Protein AF-A0AAD1DWQ3-F1 (afdb_monomer)

pLDDT: mean 76.55, std 22.82, range [31.48, 97.94]

Solvent-accessible surface area (backbone atoms only — not comparable to full-atom values): 10866 Å² total; per-residue (Å²): 135,91,81,90,83,83,90,80,84,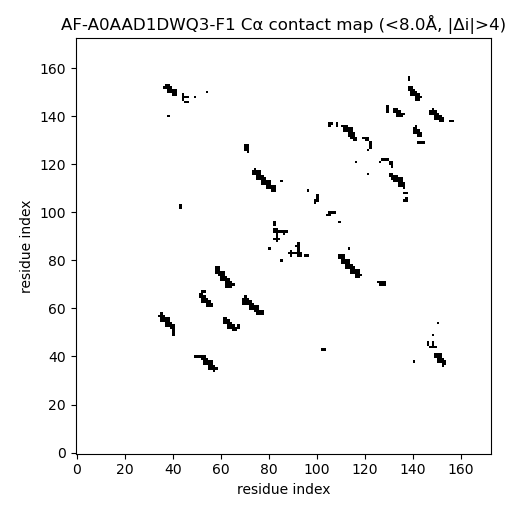84,78,84,76,84,78,79,80,86,77,91,79,91,79,81,79,84,81,71,83,80,74,84,56,80,72,40,48,58,30,35,52,38,90,70,44,90,66,69,94,54,59,59,34,37,40,34,39,41,87,48,37,38,40,33,24,49,78,84,40,82,60,42,69,49,51,34,45,71,42,85,44,34,40,32,64,75,60,73,29,60,67,56,14,50,56,50,51,53,49,43,30,72,64,68,65,46,70,100,68,59,67,31,39,34,40,30,37,69,84,46,82,50,56,86,79,67,29,86,66,79,57,65,53,30,35,35,46,83,59,32,40,36,33,76,72,100,50,71,44,43,25,30,40,92,67,74,63,73,86,78,78,74,76,86,76,73,84,79,82,79,84,76,133

Mean predicted aligned error: 13.86 Å

Foldseek 3Di:
DDDDDDDDDPDPPPDDDDDDDDDDDDPPPPDDQPQWFKWAFDPLDPDCPCNQWIWTDHQFKIFIDRVNHTQDIATKHKDKDFLCVLVVHPVRSVVVVVVCCVRPVFDPDRIKIWIAGPVADCVVVRRPDPRGAWIDGQQWIWDDDVHITTIGGPPRPPPPPDDPDDDDPDDDD

Organism: Chryseobacterium indologenes (NCBI:txid253)

Secondary structure (DSSP, 8-state):
------------------------------SSSTTPEEEEE-TT-S--TTTTEEEEE-SSEEEEEETTEEEEEEEEEEEEEEHHHHTTSHHHHHHHHHHHHHHH---S--EEEEEEETTS--GGGT--S-TTSEEEETTEEEEESSSEEEEE-SS---S--------------

Sequence (173 aa):
MHRAILYILAFIVLGCKQKDTLTGVKKERNGEDSHYVIWKFAPNNLHTDYKDFSLYISEDSIKILNSGKLVCSGEIVKEKNTFANYFKSSKTGSEKKELLKKDFGIKDTDDLLVVMNADGDISKKGCQFPFNDMFIVDGYLFFYKNGYHAFMTDNKIENNFTPKNTALHQESN

Structure (mmCIF, N/CA/C/O backbone):
data_AF-A0AAD1DWQ3-F1
#
_entry.id   AF-A0AAD1DWQ3-F1
#
loop_
_atom_site.group_PDB
_atom_site.id
_atom_site.type_symbol
_atom_site.label_atom_id
_atom_site.label_alt_id
_atom_site.label_comp_id
_atom_site.label_asym_id
_atom_site.label_entity_id
_atom_site.label_seq_id
_atom_site.pdbx_PDB_ins_code
_atom_site.Cartn_x
_atom_site.Cartn_y
_atom_site.Cartn_z
_atom_site.occupancy
_atom_site.B_iso_or_equiv
_atom_site.auth_seq_id
_atom_site.auth_comp_id
_atom_site.auth_asym_id
_atom_site.auth_atom_id
_atom_site.pdbx_PDB_model_num
ATOM 1 N N . MET A 1 1 ? 42.167 31.255 -67.721 1.00 38.38 1 MET A N 1
ATOM 2 C CA . MET A 1 1 ? 42.074 30.001 -68.499 1.00 38.38 1 MET A CA 1
ATOM 3 C C . MET A 1 1 ? 41.870 28.853 -67.528 1.00 38.38 1 MET A C 1
ATOM 5 O O . MET A 1 1 ? 42.623 28.740 -66.572 1.00 38.38 1 MET A O 1
ATOM 9 N N . HIS A 1 2 ? 40.791 28.096 -67.720 1.00 39.22 2 HIS A N 1
ATOM 10 C CA . HIS A 1 2 ? 40.414 26.925 -66.930 1.00 39.22 2 HIS A CA 1
ATOM 11 C C . HIS A 1 2 ? 41.528 25.877 -66.833 1.00 39.22 2 HIS A C 1
ATOM 13 O O . HIS A 1 2 ? 42.154 25.573 -67.846 1.00 39.22 2 HIS A O 1
ATOM 19 N N . ARG A 1 3 ? 41.641 25.231 -65.664 1.00 43.25 3 ARG A N 1
ATOM 20 C CA . ARG A 1 3 ? 41.460 23.774 -65.529 1.00 43.25 3 ARG A CA 1
ATOM 21 C C . ARG A 1 3 ? 41.414 23.356 -64.056 1.00 43.25 3 ARG A C 1
ATOM 23 O O . ARG A 1 3 ? 42.365 23.541 -63.310 1.00 43.25 3 ARG A O 1
ATOM 30 N N . ALA A 1 4 ? 40.264 22.811 -63.678 1.00 46.22 4 ALA A N 1
ATOM 31 C CA . ALA A 1 4 ? 40.020 22.077 -62.449 1.00 46.22 4 ALA A CA 1
ATOM 32 C C . ALA A 1 4 ? 40.598 20.657 -62.558 1.00 46.22 4 ALA A C 1
ATOM 34 O O . ALA A 1 4 ? 40.402 20.031 -63.597 1.00 46.22 4 ALA A O 1
ATOM 35 N N . ILE A 1 5 ? 41.244 20.152 -61.499 1.00 56.00 5 ILE A N 1
ATOM 36 C CA . ILE A 1 5 ? 41.511 18.722 -61.225 1.00 56.00 5 ILE A CA 1
ATOM 37 C C . ILE A 1 5 ? 41.554 18.598 -59.686 1.00 56.00 5 ILE A C 1
ATOM 39 O O . ILE A 1 5 ? 42.447 19.150 -59.058 1.00 56.00 5 ILE A O 1
ATOM 43 N N . LEU A 1 6 ? 40.439 18.250 -59.039 1.00 39.56 6 LEU A N 1
ATOM 44 C CA . LEU A 1 6 ? 39.972 16.909 -58.642 1.00 39.56 6 LEU A CA 1
ATOM 45 C C . LEU A 1 6 ? 40.445 16.518 -57.223 1.00 39.56 6 LEU A C 1
ATOM 47 O O . LEU A 1 6 ? 41.612 16.232 -56.982 1.00 39.56 6 LEU A O 1
ATOM 51 N N . TYR A 1 7 ? 39.482 16.519 -56.299 1.00 47.69 7 TYR A N 1
ATOM 52 C CA . TYR A 1 7 ? 39.567 16.048 -54.916 1.00 47.69 7 TYR A CA 1
ATOM 53 C C . TYR A 1 7 ? 39.707 14.524 -54.848 1.00 47.69 7 TYR A C 1
ATOM 55 O O . TYR A 1 7 ? 38.927 13.836 -55.501 1.00 47.69 7 TYR A O 1
ATOM 63 N N . ILE A 1 8 ? 40.559 14.006 -53.954 1.00 50.81 8 ILE A N 1
ATOM 64 C CA . ILE A 1 8 ? 40.318 12.714 -53.287 1.00 50.81 8 ILE A CA 1
ATOM 65 C C . ILE A 1 8 ? 40.671 12.847 -51.798 1.00 50.81 8 ILE A C 1
ATOM 67 O O . ILE A 1 8 ? 41.834 12.886 -51.406 1.00 50.81 8 ILE A O 1
ATOM 71 N N . LEU A 1 9 ? 39.622 12.924 -50.978 1.00 49.09 9 LEU A N 1
ATOM 72 C CA . LEU A 1 9 ? 39.640 12.694 -49.535 1.00 49.09 9 LEU A CA 1
ATOM 73 C C . LEU A 1 9 ? 39.814 11.191 -49.289 1.00 49.09 9 LEU A C 1
ATOM 75 O O . LEU A 1 9 ? 38.920 10.409 -49.610 1.00 49.09 9 LEU A O 1
ATOM 79 N N . ALA A 1 10 ? 40.933 10.780 -48.700 1.00 48.94 10 ALA A N 1
ATOM 80 C CA . ALA A 1 10 ? 41.084 9.424 -48.183 1.00 48.94 10 ALA A CA 1
ATOM 81 C C . ALA A 1 10 ? 40.506 9.359 -46.759 1.00 48.94 10 ALA A C 1
ATOM 83 O O . ALA A 1 10 ? 41.204 9.583 -45.773 1.00 48.94 10 ALA A O 1
ATOM 84 N N . PHE A 1 11 ? 39.207 9.067 -46.657 1.00 51.84 11 PHE A N 1
ATOM 85 C CA . PHE A 1 11 ? 38.600 8.583 -45.419 1.00 51.84 11 PHE A CA 1
ATOM 86 C C . PHE A 1 11 ? 39.041 7.133 -45.201 1.00 51.84 11 PHE A C 1
ATOM 88 O O . PHE A 1 11 ? 38.585 6.226 -45.897 1.00 51.84 11 PHE A O 1
ATOM 95 N N . ILE A 1 12 ? 39.918 6.897 -44.224 1.00 54.34 12 ILE A N 1
ATOM 96 C CA . ILE A 1 12 ? 40.162 5.547 -43.713 1.00 54.34 12 ILE A CA 1
ATOM 97 C C . ILE A 1 12 ? 38.971 5.189 -42.822 1.00 54.34 12 ILE A C 1
ATOM 99 O O . ILE A 1 12 ? 38.915 5.531 -41.643 1.00 54.34 12 ILE A O 1
ATOM 103 N N . VAL A 1 13 ? 37.989 4.520 -43.423 1.00 49.59 13 VAL A N 1
ATOM 104 C CA . VAL A 1 13 ? 36.907 3.837 -42.713 1.00 49.59 13 VAL A CA 1
ATOM 105 C C . VAL A 1 13 ? 37.502 2.578 -42.082 1.00 49.59 13 VAL A C 1
ATOM 107 O O . VAL A 1 13 ? 37.709 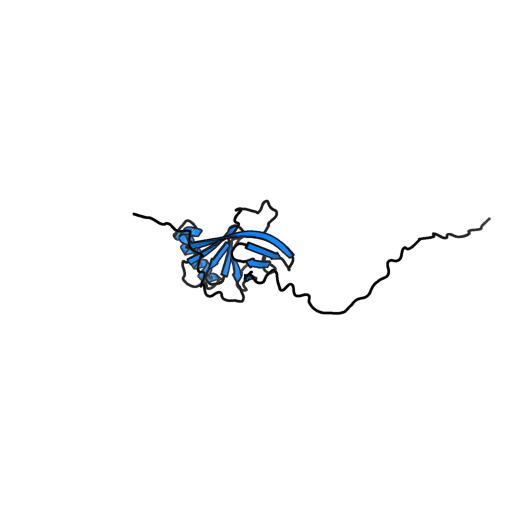1.567 -42.752 1.00 49.59 13 VAL A O 1
ATOM 110 N N . LEU A 1 14 ? 37.789 2.631 -40.782 1.00 47.28 14 LEU A N 1
ATOM 111 C CA . LEU A 1 14 ? 37.986 1.433 -39.967 1.00 47.28 14 LEU A CA 1
ATOM 112 C C . LEU A 1 14 ? 36.622 0.756 -39.793 1.00 47.28 14 LEU A C 1
ATOM 114 O O . LEU A 1 14 ? 35.824 1.115 -38.929 1.00 47.28 14 LEU A O 1
ATOM 118 N N . GLY A 1 15 ? 36.338 -0.200 -40.675 1.00 39.25 15 GLY A N 1
ATOM 119 C CA . GLY A 1 15 ? 35.164 -1.057 -40.594 1.00 39.25 15 GLY A CA 1
ATOM 120 C C . GLY A 1 15 ? 35.266 -2.035 -39.424 1.00 39.25 15 GLY A C 1
ATOM 121 O O . GLY A 1 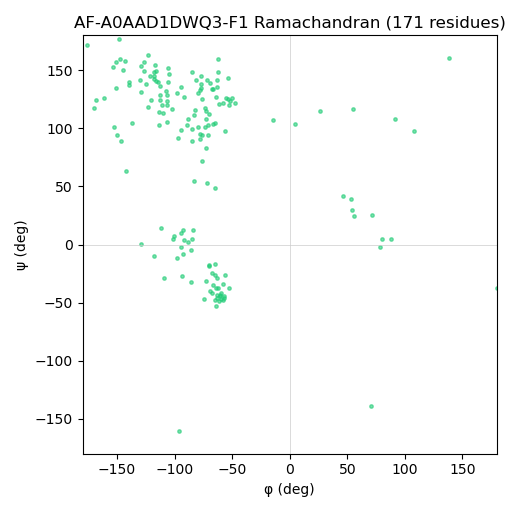15 ? 36.047 -2.984 -39.469 1.00 39.25 15 GLY A O 1
ATOM 122 N N . CYS A 1 16 ? 34.418 -1.860 -38.411 1.00 40.62 16 CYS A N 1
ATOM 123 C CA . CYS A 1 16 ? 34.051 -2.953 -37.516 1.00 40.62 16 CYS A CA 1
ATOM 124 C C . CYS A 1 16 ? 32.935 -3.763 -38.180 1.00 40.62 16 CYS A C 1
ATOM 126 O O . CYS A 1 16 ? 31.816 -3.286 -38.363 1.00 40.62 16 CYS A O 1
ATOM 128 N N . LYS A 1 17 ? 33.276 -4.995 -38.570 1.00 41.31 17 LYS A N 1
ATOM 129 C CA . LYS A 1 17 ? 32.357 -5.985 -39.132 1.00 41.31 17 LYS A CA 1
ATOM 130 C C . LYS A 1 17 ? 31.171 -6.236 -38.198 1.00 41.31 17 LYS A C 1
ATOM 132 O O . LYS A 1 17 ? 31.340 -6.631 -37.046 1.00 41.31 17 LYS A O 1
ATOM 137 N N . GLN A 1 18 ? 29.988 -6.090 -38.777 1.00 42.72 18 GLN A N 1
ATOM 138 C CA . GLN A 1 18 ? 28.721 -6.648 -38.332 1.00 42.72 18 GLN A CA 1
ATOM 139 C C . GLN A 1 18 ? 28.874 -8.164 -38.110 1.00 42.72 18 GLN A C 1
ATOM 141 O O . GLN A 1 18 ? 29.302 -8.893 -39.007 1.00 42.72 18 GLN A O 1
ATOM 146 N N . LYS A 1 19 ? 28.567 -8.633 -36.898 1.00 38.78 19 LYS A N 1
ATOM 147 C CA . LYS A 1 19 ? 28.266 -10.041 -36.632 1.00 38.78 19 LYS A CA 1
ATOM 148 C C . LYS A 1 19 ? 26.771 -10.141 -36.395 1.00 38.78 19 LYS A C 1
ATOM 150 O O . LYS A 1 19 ? 26.282 -9.740 -35.342 1.00 38.78 19 LYS A O 1
ATOM 155 N N . ASP A 1 20 ? 26.072 -10.672 -37.386 1.00 39.38 20 ASP A N 1
ATOM 156 C CA . ASP A 1 20 ? 24.715 -11.158 -37.220 1.00 39.38 20 ASP A CA 1
ATOM 157 C C . ASP A 1 20 ? 24.724 -12.339 -36.244 1.00 39.38 20 ASP A C 1
ATOM 159 O O . ASP A 1 20 ? 25.464 -13.311 -36.408 1.00 39.38 20 ASP A O 1
ATOM 163 N N . THR A 1 21 ? 23.889 -12.270 -35.212 1.00 33.47 21 THR A N 1
ATOM 164 C CA . THR A 1 21 ? 23.400 -13.459 -34.509 1.00 33.47 21 THR A CA 1
ATOM 165 C C . THR A 1 21 ? 21.983 -13.170 -34.033 1.00 33.47 21 THR A C 1
ATOM 167 O O . THR A 1 21 ? 21.751 -12.659 -32.941 1.00 33.47 21 THR A O 1
ATOM 170 N N . LEU A 1 22 ? 21.026 -13.488 -34.900 1.00 46.66 22 LEU A N 1
ATOM 171 C CA . LEU A 1 22 ? 19.630 -13.703 -34.550 1.00 46.66 22 LEU A CA 1
ATOM 172 C C . LEU A 1 22 ? 19.458 -15.208 -34.340 1.00 46.66 22 LEU A C 1
ATOM 174 O O . LEU A 1 22 ? 19.304 -15.938 -35.308 1.00 46.66 22 LEU A O 1
ATOM 178 N N . THR A 1 23 ? 19.482 -15.661 -33.088 1.00 37.25 23 THR A N 1
ATOM 179 C CA . THR A 1 23 ? 18.801 -16.889 -32.648 1.00 37.25 23 THR A CA 1
ATOM 180 C C . THR A 1 23 ? 18.641 -16.868 -31.134 1.00 37.25 23 THR A C 1
ATOM 182 O O . THR A 1 23 ? 19.631 -16.805 -30.411 1.00 37.25 23 THR A O 1
ATOM 185 N N . GLY A 1 24 ? 17.402 -17.041 -30.676 1.00 31.50 24 GLY A N 1
ATOM 186 C CA . GLY A 1 24 ? 17.149 -17.823 -29.469 1.00 31.50 24 GLY A CA 1
ATOM 187 C C . GLY A 1 24 ? 16.741 -17.047 -28.221 1.00 31.50 24 GLY A C 1
ATOM 188 O O . GLY A 1 24 ? 17.587 -16.597 -27.467 1.00 31.50 24 GLY A O 1
ATOM 189 N N . VAL A 1 25 ? 15.425 -17.006 -27.993 1.00 33.50 25 VAL A N 1
ATOM 190 C CA . VAL A 1 25 ? 14.772 -17.401 -26.731 1.00 33.50 25 VAL A CA 1
ATOM 191 C C . VAL A 1 25 ? 15.246 -16.722 -25.435 1.00 33.50 25 VAL A C 1
ATOM 193 O O . VAL A 1 25 ? 16.352 -16.928 -24.952 1.00 33.50 25 VAL A O 1
ATOM 196 N N . LYS A 1 26 ? 14.298 -15.984 -24.833 1.00 46.38 26 LYS A N 1
ATOM 197 C CA . LYS A 1 26 ? 14.159 -15.643 -23.405 1.00 46.38 26 LYS A CA 1
ATOM 198 C C . LYS A 1 26 ? 15.313 -16.125 -22.516 1.00 46.38 26 LYS A C 1
ATOM 200 O O . LYS A 1 26 ? 15.319 -17.270 -22.069 1.00 46.38 26 LYS A O 1
ATOM 205 N N . LYS A 1 27 ? 16.196 -15.206 -22.124 1.00 37.53 27 LYS A N 1
ATOM 206 C CA . LYS A 1 27 ? 16.872 -15.357 -20.837 1.00 37.53 27 LYS A CA 1
ATOM 207 C C . LYS A 1 27 ? 15.874 -14.917 -19.774 1.00 37.53 27 LYS A C 1
ATOM 209 O O . LYS A 1 27 ? 15.726 -13.729 -19.496 1.00 37.53 27 LYS A O 1
ATOM 214 N N . GLU A 1 28 ? 15.109 -15.879 -19.274 1.00 41.56 28 GLU A N 1
ATOM 215 C CA . GLU A 1 28 ? 14.403 -15.721 -18.013 1.00 41.56 28 GLU A CA 1
ATOM 216 C C . GLU A 1 28 ? 15.391 -15.163 -16.980 1.00 41.56 28 GLU A C 1
ATOM 218 O O . GLU A 1 28 ? 16.425 -15.772 -16.703 1.00 41.56 28 GLU A O 1
ATOM 223 N N . ARG A 1 29 ? 15.080 -13.998 -16.403 1.00 42.88 29 ARG A N 1
ATOM 224 C CA . ARG A 1 29 ? 15.648 -13.561 -15.120 1.00 42.88 29 ARG A CA 1
ATOM 225 C C . ARG A 1 29 ? 15.028 -14.407 -13.997 1.00 42.88 29 ARG A C 1
ATOM 227 O O . ARG A 1 29 ? 14.445 -13.875 -13.067 1.00 42.88 29 ARG A O 1
ATOM 234 N N . ASN A 1 30 ? 15.082 -15.730 -14.106 1.00 47.94 30 ASN A N 1
ATOM 235 C CA . ASN A 1 30 ? 14.546 -16.623 -13.086 1.00 47.94 30 ASN A CA 1
ATOM 236 C C . ASN A 1 30 ? 15.699 -17.058 -12.187 1.00 47.94 30 ASN A C 1
ATOM 238 O O . ASN A 1 30 ? 16.420 -18.004 -12.484 1.00 47.94 30 ASN A O 1
ATOM 242 N N . GLY A 1 31 ? 15.901 -16.300 -11.111 1.00 48.59 31 GLY A N 1
ATOM 243 C CA . GLY A 1 31 ? 16.825 -16.667 -10.040 1.00 48.59 31 GLY A CA 1
ATOM 244 C C . GLY A 1 31 ? 16.890 -15.636 -8.919 1.00 48.59 31 GLY A C 1
ATOM 245 O O . GLY A 1 31 ? 16.949 -16.012 -7.758 1.00 48.59 31 GLY A O 1
ATOM 246 N N . GLU A 1 32 ? 16.820 -14.342 -9.245 1.00 55.84 32 GLU A N 1
ATOM 247 C CA . GLU A 1 32 ? 17.034 -13.283 -8.246 1.00 55.84 32 GLU A CA 1
ATOM 248 C C . GLU A 1 32 ? 15.738 -12.786 -7.592 1.00 55.84 32 GLU A C 1
ATOM 250 O O . GLU A 1 32 ? 15.757 -12.370 -6.438 1.00 55.84 32 GLU A O 1
ATOM 255 N N . ASP A 1 33 ? 14.595 -12.886 -8.281 1.00 62.72 33 ASP A N 1
ATOM 256 C CA . ASP A 1 33 ? 13.334 -12.323 -7.784 1.00 62.72 33 ASP A CA 1
ATOM 257 C C . ASP A 1 33 ? 12.368 -13.356 -7.163 1.00 62.72 33 ASP A C 1
ATOM 259 O O . ASP A 1 33 ? 11.260 -13.005 -6.769 1.00 62.72 33 ASP A O 1
ATOM 263 N N . SER A 1 34 ? 12.766 -14.628 -7.031 1.00 74.62 34 SER A N 1
ATOM 264 C CA . SER A 1 34 ? 11.872 -15.712 -6.576 1.00 74.62 34 SER A CA 1
ATOM 265 C C . SER A 1 34 ? 11.379 -15.573 -5.131 1.00 74.62 34 SER A C 1
ATOM 267 O O . SER A 1 34 ? 10.424 -16.239 -4.745 1.00 74.62 34 SER A O 1
ATOM 269 N N . HIS A 1 35 ? 12.037 -14.738 -4.326 1.00 86.12 35 HIS A N 1
ATOM 270 C CA . HIS A 1 35 ? 11.674 -14.463 -2.935 1.00 86.12 35 HIS A CA 1
ATOM 271 C C . HIS A 1 35 ? 10.788 -13.213 -2.781 1.00 86.12 35 HIS A C 1
ATOM 273 O O . HIS A 1 35 ? 10.373 -12.895 -1.666 1.00 86.12 35 HIS A O 1
ATOM 279 N N . TYR A 1 36 ? 10.492 -12.506 -3.878 1.00 91.38 36 TYR A N 1
ATOM 280 C CA . TYR A 1 36 ? 9.587 -11.364 -3.872 1.00 91.38 36 TYR A CA 1
ATOM 281 C C . TYR A 1 36 ? 8.165 -11.783 -4.234 1.00 91.38 36 TYR A C 1
ATOM 283 O O . TYR A 1 36 ? 7.919 -12.467 -5.227 1.00 91.38 36 TYR A O 1
ATOM 291 N N . VAL A 1 37 ? 7.207 -11.258 -3.478 1.00 93.06 37 VAL A N 1
ATOM 292 C CA . VAL A 1 37 ? 5.812 -11.186 -3.902 1.00 93.06 37 VAL A CA 1
ATOM 293 C C . VAL A 1 37 ? 5.667 -9.997 -4.840 1.00 93.06 37 VAL A C 1
ATOM 295 O O . VAL A 1 37 ? 6.083 -8.882 -4.515 1.00 93.06 37 VAL A O 1
ATOM 298 N N . ILE A 1 38 ? 5.054 -10.229 -5.998 1.00 94.62 38 ILE A N 1
ATOM 299 C CA . ILE A 1 38 ? 4.773 -9.174 -6.966 1.00 94.62 38 ILE A CA 1
ATOM 300 C C . ILE A 1 38 ? 3.378 -8.607 -6.702 1.00 94.62 38 ILE A C 1
ATOM 302 O O . ILE A 1 38 ? 2.386 -9.337 -6.679 1.00 94.62 38 ILE A O 1
ATOM 306 N N . TRP A 1 39 ? 3.327 -7.291 -6.550 1.00 95.50 39 TRP A N 1
ATOM 307 C CA . TRP A 1 39 ? 2.133 -6.484 -6.360 1.00 95.50 39 TRP A CA 1
ATOM 308 C C . TRP A 1 39 ? 1.932 -5.601 -7.596 1.00 95.50 39 TRP A C 1
ATOM 310 O O . TRP A 1 39 ? 2.829 -4.859 -8.016 1.00 95.50 39 TRP A O 1
ATOM 320 N N . LYS A 1 40 ? 0.757 -5.714 -8.213 1.00 95.50 40 LYS A N 1
ATOM 321 C CA . LYS A 1 40 ? 0.349 -5.032 -9.446 1.00 95.50 40 LYS A CA 1
ATOM 322 C C . LYS A 1 40 ? -0.826 -4.106 -9.181 1.00 95.50 40 LYS A C 1
ATOM 324 O O . LYS A 1 40 ? -1.557 -4.282 -8.214 1.00 95.50 40 LYS A O 1
ATOM 329 N N . PHE A 1 41 ? -0.959 -3.083 -10.016 1.00 94.94 41 PHE A N 1
ATOM 330 C CA . PHE A 1 41 ? -1.980 -2.055 -9.869 1.00 94.94 41 PHE A CA 1
ATOM 331 C C . PHE A 1 41 ? -3.378 -2.677 -9.761 1.00 94.94 41 PHE A C 1
ATOM 333 O O . PHE A 1 41 ? -3.776 -3.467 -10.618 1.00 94.94 41 PHE A O 1
ATOM 340 N N . ALA A 1 42 ? -4.113 -2.337 -8.702 1.00 94.69 42 ALA A N 1
ATOM 341 C CA . ALA A 1 42 ? -5.456 -2.858 -8.507 1.00 94.69 42 ALA A CA 1
ATOM 342 C C . ALA A 1 42 ? -6.436 -2.228 -9.521 1.00 94.69 42 ALA A C 1
ATOM 344 O O . ALA A 1 42 ? -6.348 -1.02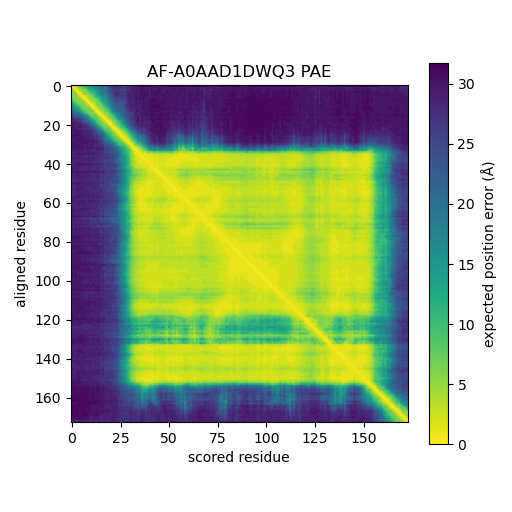9 -9.806 1.00 94.69 42 ALA A O 1
ATOM 345 N N . PRO A 1 43 ? -7.396 -2.995 -10.064 1.00 90.69 43 PRO A N 1
ATOM 346 C CA . PRO A 1 43 ? -8.305 -2.507 -11.105 1.00 90.69 43 PRO A CA 1
ATOM 347 C C . PRO A 1 43 ? -9.323 -1.469 -10.605 1.00 90.69 43 PRO A C 1
ATOM 349 O O . PRO A 1 43 ? -9.899 -0.746 -11.408 1.00 90.69 43 PRO A O 1
ATOM 352 N N . ASN A 1 44 ? -9.552 -1.396 -9.294 1.00 89.50 44 ASN A N 1
ATOM 353 C CA . ASN A 1 44 ? -10.523 -0.519 -8.634 1.00 89.50 44 ASN A CA 1
ATOM 354 C C . ASN A 1 44 ? -9.928 0.813 -8.140 1.00 89.50 44 ASN A C 1
ATOM 356 O O . ASN A 1 44 ? -10.594 1.561 -7.430 1.00 89.50 44 ASN A O 1
ATOM 360 N N . ASN A 1 45 ? -8.692 1.134 -8.519 1.00 91.00 45 ASN A N 1
ATOM 361 C CA . ASN A 1 45 ? -8.122 2.453 -8.260 1.00 91.00 45 ASN A CA 1
ATOM 362 C C . ASN A 1 45 ? -8.901 3.562 -8.979 1.00 91.00 45 ASN A C 1
ATOM 364 O O . ASN A 1 45 ? -9.169 3.470 -10.176 1.00 91.00 45 ASN A O 1
ATOM 368 N N . LEU A 1 46 ? -9.172 4.659 -8.268 1.00 88.69 46 LEU A N 1
ATOM 369 C CA . LEU A 1 46 ? -9.791 5.857 -8.849 1.00 88.69 46 LEU A CA 1
ATOM 370 C C . LEU A 1 46 ? -8.826 6.640 -9.755 1.00 88.69 46 LEU A C 1
ATOM 372 O O . LEU A 1 46 ? -9.253 7.268 -10.722 1.00 88.69 46 LEU A O 1
ATOM 376 N N . HIS A 1 47 ? -7.527 6.608 -9.447 1.00 88.06 47 HIS A N 1
ATOM 377 C CA . HIS A 1 47 ? -6.481 7.353 -10.150 1.00 88.06 47 HIS A CA 1
ATOM 378 C C . HIS A 1 47 ? -5.488 6.406 -10.822 1.00 88.06 47 HIS A C 1
ATOM 380 O O . HIS A 1 47 ? -5.092 5.398 -10.246 1.00 88.06 47 HIS A O 1
ATOM 386 N N . THR A 1 48 ? -5.034 6.751 -12.029 1.00 92.19 48 THR A N 1
ATOM 387 C CA . THR A 1 48 ? -4.179 5.873 -12.848 1.00 92.19 48 THR A CA 1
ATOM 388 C C . THR A 1 48 ? -2.691 6.219 -12.806 1.00 92.19 48 THR A C 1
ATOM 390 O O . THR A 1 48 ? -1.917 5.634 -13.561 1.00 92.19 48 THR A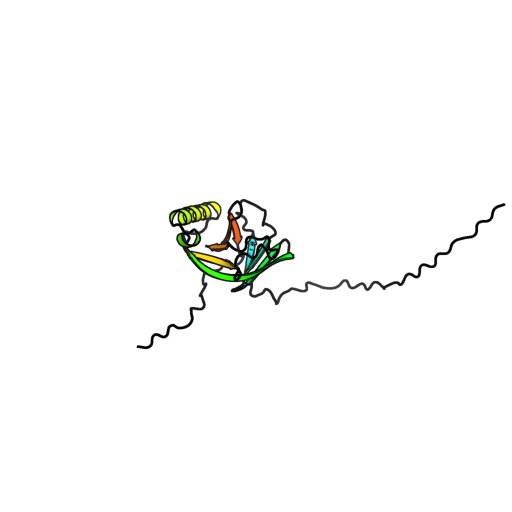 O 1
ATOM 393 N N . ASP A 1 49 ? -2.277 7.156 -11.951 1.00 91.12 49 ASP A N 1
ATOM 394 C CA . ASP A 1 49 ? -0.902 7.685 -11.895 1.00 91.12 49 ASP A CA 1
ATOM 395 C C . ASP A 1 49 ? 0.159 6.592 -11.679 1.00 91.12 49 ASP A C 1
ATOM 397 O O . ASP A 1 49 ? 1.305 6.738 -12.101 1.00 91.12 49 ASP A O 1
ATOM 401 N N . TYR A 1 50 ? -0.236 5.476 -11.057 1.00 92.62 50 TYR A N 1
ATOM 402 C CA . TYR A 1 50 ? 0.642 4.355 -10.722 1.00 92.62 50 TYR A CA 1
ATOM 403 C C . TYR A 1 50 ? 0.351 3.075 -11.517 1.00 92.62 50 TYR A C 1
ATOM 405 O O . TYR A 1 50 ? 0.850 2.011 -11.159 1.00 92.62 50 TYR A O 1
ATOM 413 N N . LYS A 1 51 ? -0.424 3.148 -12.609 1.00 95.06 51 LYS A N 1
ATOM 414 C CA . LYS A 1 51 ? -0.836 1.961 -13.384 1.00 95.06 51 LYS A CA 1
ATOM 415 C C . LYS A 1 51 ? 0.334 1.128 -13.927 1.00 95.06 51 LYS A C 1
ATOM 417 O O . LYS A 1 51 ? 0.240 -0.091 -13.999 1.00 95.06 51 LYS A O 1
ATOM 422 N N . ASP A 1 52 ? 1.436 1.791 -14.279 1.00 95.19 52 ASP A N 1
ATOM 423 C CA . ASP A 1 52 ? 2.621 1.162 -14.875 1.00 95.19 52 ASP A CA 1
ATOM 424 C C . ASP A 1 52 ? 3.654 0.740 -13.812 1.00 95.19 52 ASP A C 1
ATOM 426 O O . ASP A 1 52 ? 4.747 0.263 -14.141 1.00 95.19 52 ASP A O 1
ATOM 430 N N . PHE A 1 53 ? 3.325 0.923 -12.528 1.00 95.00 53 PHE A N 1
ATOM 431 C CA . PHE A 1 53 ? 4.176 0.521 -11.420 1.00 95.00 53 PHE A CA 1
ATOM 432 C C . PHE A 1 53 ? 3.956 -0.945 -11.053 1.00 95.00 53 PHE A C 1
ATOM 434 O O . PHE A 1 53 ? 2.862 -1.502 -11.140 1.00 95.00 53 PHE A O 1
ATOM 441 N N . SER A 1 54 ? 5.026 -1.569 -10.577 1.00 94.88 54 SER A N 1
ATOM 442 C CA . SER A 1 54 ? 4.955 -2.848 -9.885 1.00 94.88 54 SER A CA 1
ATOM 443 C C . SER A 1 54 ? 5.901 -2.859 -8.701 1.00 94.88 54 SER A C 1
ATOM 445 O O . SER A 1 54 ? 7.031 -2.372 -8.791 1.00 94.88 54 SER A O 1
ATOM 447 N N . LEU A 1 55 ? 5.404 -3.399 -7.596 1.00 94.56 55 LEU A N 1
ATOM 448 C CA . LEU A 1 55 ? 6.111 -3.489 -6.330 1.00 94.56 55 LEU A CA 1
ATOM 449 C C . LEU A 1 55 ? 6.516 -4.950 -6.138 1.00 94.56 55 LEU A C 1
ATOM 451 O O . LEU A 1 55 ? 5.699 -5.856 -6.269 1.00 94.56 55 LEU A O 1
ATOM 455 N N . TYR A 1 56 ? 7.785 -5.172 -5.849 1.00 94.44 56 TYR A N 1
ATOM 456 C CA . TYR A 1 56 ? 8.357 -6.468 -5.516 1.00 94.44 56 TYR A CA 1
ATOM 457 C C . TYR A 1 56 ? 8.705 -6.400 -4.040 1.00 94.44 56 TYR A C 1
ATOM 459 O O . TYR A 1 56 ? 9.572 -5.613 -3.670 1.00 94.44 56 TYR A O 1
ATOM 467 N N . ILE A 1 57 ? 8.017 -7.170 -3.200 1.00 93.12 57 ILE A N 1
ATOM 468 C CA . ILE A 1 57 ? 8.156 -7.099 -1.738 1.00 93.12 57 ILE A CA 1
ATOM 469 C C . ILE A 1 57 ? 8.550 -8.471 -1.195 1.00 93.12 57 ILE A C 1
ATOM 471 O O . ILE A 1 57 ? 7.813 -9.439 -1.382 1.00 93.12 57 ILE A O 1
ATOM 475 N N . SER A 1 58 ? 9.721 -8.553 -0.562 1.00 93.06 58 SER A N 1
ATOM 476 C CA . SER A 1 58 ? 10.190 -9.728 0.178 1.00 93.06 58 SER A CA 1
ATOM 477 C C . SER A 1 58 ? 9.883 -9.548 1.661 1.00 93.06 58 SER A C 1
ATOM 479 O O . SER A 1 58 ? 9.005 -8.763 2.029 1.00 93.06 58 SER A O 1
ATOM 481 N N . GLU A 1 59 ? 10.560 -10.290 2.535 1.00 91.06 59 GLU A N 1
ATOM 482 C CA . GLU A 1 59 ? 10.411 -10.102 3.973 1.00 91.06 59 GLU A CA 1
ATOM 483 C C . GLU A 1 59 ? 10.966 -8.769 4.480 1.00 91.06 59 GLU A C 1
ATOM 485 O O . GLU A 1 59 ? 10.314 -8.088 5.264 1.00 91.06 59 GLU A O 1
ATOM 490 N N . ASP A 1 60 ? 12.120 -8.379 3.963 1.00 92.31 60 ASP A N 1
ATOM 491 C CA . ASP A 1 60 ? 12.989 -7.320 4.473 1.00 92.31 60 ASP A CA 1
ATOM 492 C C . ASP A 1 60 ? 13.391 -6.307 3.397 1.00 92.31 60 ASP A C 1
ATOM 494 O O . ASP A 1 60 ? 14.117 -5.355 3.670 1.00 92.31 60 ASP A O 1
ATOM 498 N N . SER A 1 61 ? 12.927 -6.480 2.159 1.00 92.00 61 SER A N 1
ATOM 499 C CA . SER A 1 61 ? 13.299 -5.598 1.062 1.00 92.00 61 SER A CA 1
ATOM 500 C C . SER A 1 61 ? 12.156 -5.347 0.091 1.00 92.00 61 SER A C 1
ATOM 502 O O . SER A 1 61 ? 11.193 -6.111 -0.033 1.00 92.00 61 SER A O 1
ATOM 504 N N . ILE A 1 62 ? 12.285 -4.242 -0.629 1.00 92.06 62 ILE A N 1
ATOM 505 C CA . ILE A 1 62 ? 11.331 -3.809 -1.636 1.00 92.06 62 ILE A CA 1
ATOM 506 C C . ILE A 1 62 ? 12.068 -3.258 -2.854 1.00 92.06 62 ILE A C 1
ATOM 508 O O . ILE A 1 62 ? 13.047 -2.518 -2.738 1.00 92.06 62 ILE A O 1
ATOM 512 N N . LYS A 1 63 ? 11.562 -3.587 -4.042 1.00 92.56 63 LYS A N 1
ATOM 513 C CA . LYS A 1 63 ? 11.945 -2.963 -5.310 1.00 92.56 63 LYS A CA 1
ATOM 514 C C . LYS A 1 63 ? 10.693 -2.430 -5.988 1.00 92.56 63 LYS A C 1
ATOM 516 O O . LYS A 1 63 ? 9.662 -3.099 -6.028 1.00 92.56 63 LYS A O 1
ATOM 521 N N . ILE A 1 64 ? 10.785 -1.237 -6.554 1.00 92.38 64 ILE A N 1
ATOM 522 C CA . ILE A 1 64 ? 9.700 -0.612 -7.302 1.00 92.38 64 ILE A CA 1
ATOM 523 C C . ILE A 1 64 ? 10.171 -0.341 -8.709 1.00 92.38 64 ILE A C 1
ATOM 525 O O . ILE A 1 64 ? 11.186 0.324 -8.934 1.00 92.38 64 ILE A O 1
ATOM 529 N N . LEU A 1 65 ? 9.409 -0.870 -9.656 1.00 94.12 65 LEU A N 1
ATOM 530 C CA . LEU A 1 65 ? 9.646 -0.702 -11.074 1.00 94.12 65 LEU A CA 1
ATOM 531 C C . LEU A 1 65 ? 8.520 0.139 -11.668 1.00 94.12 65 LEU A C 1
ATOM 533 O O . LEU A 1 65 ? 7.356 -0.126 -11.386 1.00 94.12 65 LEU A O 1
ATOM 537 N N . ASN A 1 66 ? 8.859 1.093 -12.532 1.00 93.94 66 ASN A N 1
ATOM 538 C CA . ASN A 1 66 ? 7.917 1.773 -13.419 1.00 93.94 66 ASN A CA 1
ATOM 539 C C . ASN A 1 66 ? 8.218 1.337 -14.856 1.00 93.94 66 ASN A C 1
ATOM 541 O O . ASN A 1 66 ? 9.340 1.521 -15.337 1.00 93.94 66 ASN A O 1
ATOM 545 N N . SER A 1 67 ? 7.243 0.726 -15.534 1.00 93.75 67 SER A N 1
ATOM 546 C CA . SER A 1 67 ? 7.409 0.220 -16.905 1.00 93.75 67 SER A CA 1
ATOM 547 C C . SER A 1 67 ? 8.631 -0.705 -17.047 1.00 93.75 67 SER A C 1
ATOM 549 O O . SER A 1 67 ? 9.396 -0.626 -18.008 1.00 93.75 67 SER A O 1
ATOM 551 N N . GLY A 1 68 ? 8.872 -1.543 -16.031 1.00 92.00 68 GLY A N 1
ATOM 552 C CA . GLY A 1 68 ? 10.003 -2.477 -15.975 1.00 92.00 68 GLY A CA 1
ATOM 553 C C . GLY A 1 68 ? 11.360 -1.867 -15.589 1.00 92.00 68 GLY A C 1
ATOM 554 O O . GLY A 1 68 ? 12.337 -2.605 -15.468 1.00 92.00 68 GLY A O 1
ATOM 555 N N . LYS A 1 69 ? 11.450 -0.549 -15.372 1.00 92.62 69 LYS A N 1
ATOM 556 C CA . LYS A 1 69 ? 12.683 0.128 -14.940 1.00 92.62 69 LYS A CA 1
ATOM 557 C C . LYS A 1 69 ? 12.671 0.339 -13.433 1.00 92.62 69 LYS A C 1
ATOM 559 O O . LYS A 1 69 ? 11.696 0.869 -12.910 1.00 92.62 69 LYS A O 1
ATOM 564 N N . LEU A 1 70 ? 13.752 -0.042 -12.751 1.00 91.75 70 LEU A N 1
ATOM 565 C CA . LEU A 1 70 ? 13.919 0.201 -11.318 1.00 91.75 70 LEU A CA 1
ATOM 566 C C . LEU A 1 70 ? 13.906 1.712 -11.053 1.00 91.75 70 LEU A C 1
ATOM 568 O O . LEU A 1 70 ? 14.731 2.435 -11.608 1.00 91.75 70 LEU A O 1
ATOM 572 N N . VAL A 1 71 ? 12.969 2.173 -10.226 1.00 90.06 71 VAL A N 1
ATOM 573 C CA . VAL A 1 71 ? 12.881 3.580 -9.800 1.00 90.06 71 VAL A CA 1
ATOM 574 C C . VAL A 1 71 ? 13.256 3.759 -8.339 1.00 90.06 71 VAL A C 1
ATOM 576 O O . VAL A 1 71 ? 13.777 4.807 -7.977 1.00 90.06 71 VAL A O 1
ATOM 579 N N . CYS A 1 72 ? 13.029 2.740 -7.511 1.00 88.31 72 CYS A N 1
ATOM 580 C CA . CYS A 1 72 ? 13.422 2.754 -6.112 1.00 88.31 72 CYS A CA 1
ATOM 581 C C . CYS A 1 72 ? 13.643 1.338 -5.585 1.00 88.31 72 CYS A C 1
ATOM 583 O O . CYS A 1 72 ? 12.992 0.389 -6.023 1.00 88.31 72 CYS A O 1
ATOM 585 N N . SER A 1 73 ? 14.499 1.222 -4.581 1.00 89.56 73 SER A N 1
ATOM 586 C CA . SER A 1 73 ? 14.666 0.018 -3.775 1.00 89.56 73 SER A CA 1
ATOM 587 C C . SER A 1 73 ? 15.112 0.397 -2.372 1.00 89.56 73 SER A C 1
ATOM 589 O O . SER A 1 73 ? 15.699 1.463 -2.182 1.00 89.56 73 SER A O 1
ATOM 591 N N . GLY A 1 74 ? 14.873 -0.479 -1.406 1.00 88.19 74 GLY A N 1
ATOM 592 C CA . GLY A 1 74 ? 15.347 -0.283 -0.044 1.00 88.19 74 GLY A CA 1
ATOM 593 C C . GLY A 1 74 ? 15.030 -1.462 0.858 1.00 88.19 74 GLY A C 1
ATOM 594 O O . GLY A 1 74 ? 14.293 -2.374 0.473 1.00 88.19 74 GLY A O 1
ATOM 595 N N . GLU A 1 75 ? 15.593 -1.410 2.056 1.00 90.88 75 GLU A N 1
ATOM 596 C CA . GLU A 1 75 ? 15.225 -2.291 3.158 1.00 90.88 75 GLU A CA 1
ATOM 597 C C . GLU A 1 75 ? 13.903 -1.823 3.774 1.00 90.88 75 GLU A C 1
ATOM 599 O O . GLU A 1 75 ? 13.607 -0.622 3.819 1.00 90.88 75 GLU A O 1
ATOM 604 N N . ILE A 1 76 ? 13.092 -2.776 4.222 1.00 91.69 76 ILE A N 1
ATOM 605 C CA . ILE A 1 76 ? 11.806 -2.523 4.868 1.00 91.69 76 ILE A CA 1
ATOM 606 C C . ILE A 1 76 ? 11.682 -3.275 6.182 1.00 91.69 76 ILE A C 1
ATOM 608 O O . ILE A 1 76 ? 12.231 -4.356 6.368 1.00 91.69 76 ILE A O 1
ATOM 612 N N . VAL A 1 77 ? 10.865 -2.708 7.059 1.00 91.62 77 VAL A N 1
ATOM 613 C CA . VAL A 1 77 ? 10.345 -3.359 8.254 1.00 91.62 77 VAL A CA 1
ATOM 614 C C . VAL A 1 77 ? 8.838 -3.511 8.085 1.00 91.62 77 VAL A C 1
ATOM 616 O O . VAL A 1 77 ? 8.166 -2.617 7.560 1.00 91.62 77 VAL A O 1
ATOM 619 N N . LYS A 1 78 ? 8.305 -4.656 8.518 1.00 92.31 78 LYS A N 1
ATOM 620 C CA . LYS A 1 78 ? 6.866 -4.919 8.544 1.00 92.31 78 LYS A CA 1
ATOM 621 C C . LYS A 1 78 ? 6.378 -5.024 9.978 1.00 92.31 78 LYS A C 1
ATOM 623 O O . LYS A 1 78 ? 6.910 -5.817 10.750 1.00 92.31 78 LYS A O 1
ATOM 628 N N . GLU A 1 79 ? 5.330 -4.285 10.312 1.00 93.25 79 GLU A N 1
ATOM 629 C CA . GLU A 1 79 ? 4.786 -4.253 11.669 1.00 93.25 79 GLU A CA 1
ATOM 630 C C . GLU A 1 79 ? 3.282 -4.499 11.673 1.00 93.25 79 GLU A C 1
ATOM 632 O O . GLU A 1 79 ? 2.526 -3.874 10.925 1.00 93.25 79 GLU A O 1
ATOM 637 N N . LYS A 1 80 ? 2.839 -5.418 12.539 1.00 95.75 80 LYS A N 1
ATOM 638 C CA . LYS A 1 80 ? 1.412 -5.607 12.808 1.00 95.75 80 LYS A CA 1
ATOM 639 C C . LYS A 1 80 ? 0.872 -4.364 13.500 1.00 95.75 80 LYS A C 1
ATOM 641 O O . LYS A 1 80 ? 1.476 -3.856 14.440 1.00 95.75 80 LYS A O 1
ATOM 646 N N . ASN A 1 81 ? -0.272 -3.892 13.037 1.00 96.44 81 ASN A N 1
ATOM 647 C CA . ASN A 1 81 ? -0.870 -2.652 13.498 1.00 96.44 81 ASN A CA 1
ATOM 648 C C . ASN A 1 81 ? -2.400 -2.738 13.423 1.00 96.44 81 ASN A C 1
ATOM 650 O O . ASN A 1 81 ? -2.950 -3.728 12.943 1.00 96.44 81 ASN A O 1
ATOM 654 N N . THR A 1 82 ? -3.076 -1.690 13.882 1.00 97.12 82 THR A N 1
A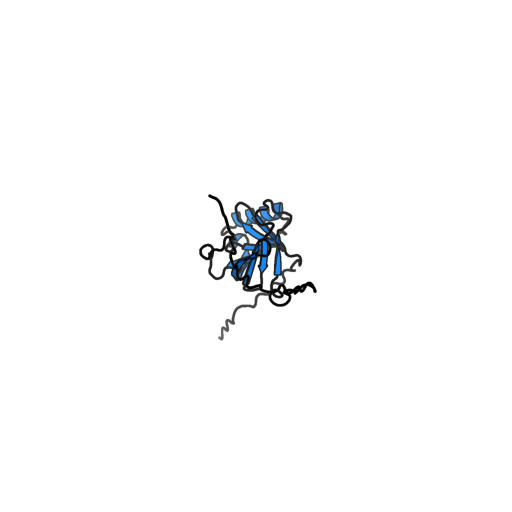TOM 655 C CA . THR A 1 82 ? -4.524 -1.517 13.728 1.00 97.12 82 THR A CA 1
ATOM 656 C C . THR A 1 82 ? -4.839 -0.213 13.017 1.00 97.12 82 THR A C 1
ATOM 658 O O . THR A 1 82 ? -3.995 0.688 12.973 1.00 97.12 82 THR A O 1
ATOM 661 N N . PHE A 1 83 ? -6.060 -0.052 12.497 1.00 96.94 83 PHE A N 1
ATOM 662 C CA . PHE A 1 83 ? -6.467 1.228 11.909 1.00 96.94 83 PHE A CA 1
ATOM 663 C C . PHE A 1 83 ? -6.342 2.377 12.915 1.00 96.94 83 PHE A C 1
ATOM 665 O O . PHE A 1 83 ? -5.824 3.442 12.581 1.00 96.94 83 PHE A O 1
ATOM 672 N N . ALA A 1 84 ? -6.780 2.171 14.158 1.00 97.12 84 ALA A N 1
ATOM 673 C CA . ALA A 1 84 ? -6.713 3.206 15.186 1.00 97.12 84 ALA A CA 1
ATOM 674 C C . ALA A 1 84 ? -5.267 3.649 15.471 1.00 97.12 84 ALA A C 1
ATOM 676 O O . ALA A 1 84 ? -5.001 4.849 15.561 1.00 97.12 84 ALA A O 1
ATOM 677 N N . ASN A 1 85 ? -4.340 2.694 15.571 1.00 96.75 85 ASN A N 1
ATOM 678 C CA . ASN A 1 85 ? -2.942 2.963 15.894 1.00 96.75 85 ASN A CA 1
ATOM 679 C C . ASN A 1 85 ? -2.189 3.581 14.710 1.00 96.75 85 ASN A C 1
ATOM 681 O O . ASN A 1 85 ? -1.535 4.612 14.876 1.00 96.75 85 ASN A O 1
ATOM 685 N N . TYR A 1 86 ? -2.335 3.022 13.507 1.00 95.31 86 TYR A N 1
ATOM 686 C CA . TYR A 1 86 ? -1.692 3.538 12.298 1.00 95.31 86 TYR A CA 1
ATOM 687 C C . TYR A 1 86 ? -2.140 4.975 11.981 1.00 95.31 86 TYR A C 1
ATOM 689 O O . TYR A 1 86 ? -1.309 5.855 11.755 1.00 95.31 86 TYR A O 1
ATOM 697 N N . PHE A 1 87 ? -3.444 5.260 12.083 1.00 94.56 87 PHE A N 1
ATOM 698 C CA . PHE A 1 87 ? -3.990 6.610 11.885 1.00 94.56 87 PHE A CA 1
ATOM 699 C C . PHE A 1 87 ? -3.952 7.496 13.143 1.00 94.56 87 PHE A C 1
ATOM 701 O O . PHE A 1 87 ? -4.452 8.624 13.110 1.00 94.56 87 PHE A O 1
ATOM 708 N N . LYS A 1 88 ? -3.353 7.014 14.242 1.00 95.88 88 LYS A N 1
ATOM 709 C CA . LYS A 1 88 ? -3.163 7.736 15.517 1.00 95.88 88 LYS A CA 1
ATOM 710 C C . LYS A 1 88 ? -4.463 8.279 16.134 1.00 95.88 88 LYS A C 1
ATOM 712 O O . LYS A 1 88 ? -4.449 9.269 16.862 1.00 95.88 88 LYS A O 1
ATOM 717 N N . SER A 1 89 ? -5.602 7.673 15.801 1.00 97.75 89 SER A N 1
ATOM 718 C CA . SER A 1 89 ? -6.942 8.114 16.196 1.00 97.75 89 SER A CA 1
ATOM 719 C C . SER A 1 89 ? -7.962 7.025 15.878 1.00 97.75 89 SER A C 1
ATOM 721 O O . SER A 1 89 ? -8.108 6.634 14.720 1.00 97.75 89 SER A O 1
ATOM 723 N N . SER A 1 90 ? -8.738 6.583 16.872 1.00 97.31 90 SER A N 1
ATOM 724 C CA . SER A 1 90 ? -9.805 5.590 16.665 1.00 97.31 90 SER A CA 1
ATOM 725 C C . SER A 1 90 ? -10.891 6.091 15.715 1.00 97.31 90 SER A C 1
ATOM 727 O O . SER A 1 90 ? -11.387 5.328 14.885 1.00 97.31 90 SER A O 1
ATOM 729 N N . LYS A 1 91 ? -11.236 7.385 15.795 1.00 97.94 91 LYS A N 1
ATOM 730 C CA . LYS A 1 91 ? -12.212 8.009 14.892 1.00 97.94 91 LYS A CA 1
ATOM 731 C C . LYS A 1 91 ? -11.698 7.987 13.454 1.00 97.94 91 LYS A C 1
ATOM 733 O O . LYS A 1 91 ? -12.374 7.465 12.575 1.00 97.94 91 LYS A O 1
ATOM 738 N N . THR A 1 92 ? -10.484 8.491 13.238 1.00 96.69 92 THR A N 1
ATOM 739 C CA . THR A 1 92 ? -9.871 8.551 11.904 1.00 96.69 92 THR A CA 1
ATOM 740 C C . THR A 1 92 ? -9.666 7.149 11.343 1.00 96.69 92 THR A C 1
ATOM 742 O O . THR A 1 92 ? -9.999 6.901 10.191 1.00 96.69 92 THR A O 1
ATOM 745 N N . GLY A 1 93 ? -9.176 6.213 12.159 1.00 96.81 93 GLY A N 1
ATOM 746 C CA . GLY A 1 93 ? -9.007 4.817 11.771 1.00 96.81 93 GLY A CA 1
ATOM 747 C C . GLY A 1 93 ? -10.314 4.185 11.298 1.00 96.81 93 GLY A C 1
ATOM 748 O O . GLY A 1 93 ? -10.347 3.592 10.222 1.00 96.81 93 GLY A O 1
ATOM 749 N N . SER A 1 94 ? -11.405 4.398 12.039 1.00 97.38 94 SER A N 1
ATOM 750 C CA . SER A 1 94 ? -12.737 3.907 11.660 1.00 97.38 94 SER A CA 1
ATOM 751 C C . SER A 1 94 ? -13.225 4.534 10.350 1.00 97.38 94 SER A C 1
ATOM 753 O O . SER A 1 94 ? -13.666 3.824 9.453 1.00 97.38 94 SER A O 1
ATOM 755 N N . GLU A 1 95 ? -13.086 5.854 10.194 1.00 97.19 95 GLU A N 1
ATOM 756 C CA . GLU A 1 95 ? -13.458 6.563 8.961 1.00 97.19 95 GLU A CA 1
ATOM 757 C C . GLU A 1 95 ? -12.675 6.055 7.740 1.00 97.19 95 GLU A C 1
ATOM 759 O O . GLU A 1 95 ? -13.249 5.864 6.667 1.00 97.19 95 GLU A O 1
ATOM 764 N N . LYS A 1 96 ? -11.366 5.809 7.887 1.00 96.44 96 LYS A N 1
ATOM 765 C CA . LYS A 1 96 ? -10.533 5.265 6.805 1.00 96.44 96 LYS A CA 1
ATOM 766 C C . LYS A 1 96 ? -10.881 3.819 6.486 1.00 96.44 96 LYS A C 1
ATOM 768 O O . LYS A 1 96 ? -10.959 3.478 5.311 1.00 96.44 96 LYS A O 1
ATOM 773 N N . LYS A 1 97 ? -11.149 2.993 7.494 1.00 96.44 97 LYS A N 1
ATOM 774 C CA . LYS A 1 97 ? -11.612 1.618 7.301 1.00 96.44 97 LYS A CA 1
ATOM 775 C C . LYS A 1 97 ? -12.910 1.568 6.496 1.00 96.44 97 LYS A C 1
ATOM 777 O O . LYS A 1 97 ? -12.981 0.837 5.513 1.00 96.44 97 LYS A O 1
ATOM 782 N N . GLU A 1 98 ? -13.903 2.383 6.851 1.00 96.81 98 GLU A N 1
ATOM 783 C CA . GLU A 1 98 ? -15.173 2.450 6.114 1.00 96.81 98 GLU A CA 1
ATOM 784 C C . GLU A 1 98 ? -14.999 2.966 4.679 1.00 96.81 98 GLU A C 1
ATOM 786 O O . GLU A 1 98 ? -15.624 2.445 3.754 1.00 96.81 98 GLU A O 1
ATOM 791 N N . LEU A 1 99 ? -14.098 3.929 4.458 1.00 95.19 99 LEU A N 1
ATOM 792 C CA . LEU A 1 99 ? -13.754 4.380 3.109 1.00 95.19 99 LEU A CA 1
ATOM 793 C C . LEU A 1 99 ? -13.156 3.244 2.267 1.00 95.19 99 LEU A C 1
ATOM 795 O O . LEU A 1 99 ? -13.609 3.005 1.152 1.00 95.19 99 LEU A O 1
ATOM 799 N N . LEU A 1 100 ? -12.177 2.508 2.802 1.00 95.38 100 LEU A N 1
ATOM 800 C CA . LEU A 1 100 ? -11.550 1.400 2.076 1.00 95.38 100 LEU A CA 1
ATOM 801 C C . LEU A 1 100 ? -12.527 0.244 1.830 1.00 95.38 100 LEU A C 1
ATOM 803 O O . LEU A 1 100 ? -12.481 -0.374 0.768 1.00 95.38 100 LEU A O 1
ATOM 807 N N . LYS A 1 101 ? -13.444 -0.033 2.765 1.00 95.12 101 LYS A N 1
ATOM 808 C CA . LYS A 1 101 ? -14.531 -1.005 2.558 1.00 95.12 101 LYS A CA 1
ATOM 809 C C . LYS A 1 101 ? -15.414 -0.600 1.386 1.00 95.12 101 LYS A C 1
ATOM 811 O O . LYS A 1 101 ? -15.707 -1.425 0.528 1.00 95.12 101 LYS A O 1
ATOM 816 N N . LYS A 1 102 ? -15.821 0.668 1.339 1.00 94.00 102 LYS A N 1
ATOM 817 C CA . LYS A 1 102 ? -16.675 1.197 0.276 1.00 94.00 102 LYS A CA 1
ATOM 818 C C . LYS A 1 102 ? -15.979 1.172 -1.087 1.00 94.00 102 LYS A C 1
ATOM 820 O O . LYS A 1 102 ? -16.584 0.737 -2.061 1.00 94.00 102 LYS A O 1
ATOM 825 N N . ASP A 1 103 ? -14.738 1.645 -1.148 1.00 93.12 103 ASP A N 1
ATOM 826 C CA . ASP A 1 103 ? -14.053 1.895 -2.420 1.00 93.12 103 ASP A CA 1
ATOM 827 C C . ASP A 1 103 ? -13.351 0.636 -2.959 1.00 93.12 103 ASP A C 1
ATOM 829 O O . ASP A 1 103 ? -13.288 0.427 -4.170 1.00 93.12 103 ASP A O 1
ATOM 833 N N . PHE A 1 104 ? -12.859 -0.232 -2.067 1.00 93.31 104 PHE A N 1
ATOM 834 C CA . PHE A 1 104 ? -12.069 -1.411 -2.434 1.00 93.31 104 PHE A CA 1
ATOM 835 C C . PHE A 1 104 ? -12.702 -2.748 -2.043 1.00 93.31 104 PHE A C 1
ATOM 837 O O . PHE A 1 104 ? -12.222 -3.785 -2.493 1.00 93.31 104 PHE A O 1
ATOM 844 N N . GLY A 1 105 ? -13.780 -2.751 -1.254 1.00 92.44 105 GLY A N 1
ATOM 845 C CA . GLY A 1 105 ? -14.460 -3.983 -0.852 1.00 92.44 105 GLY A CA 1
ATOM 846 C C . GLY A 1 105 ? -13.676 -4.828 0.153 1.00 92.44 105 GLY A C 1
ATOM 847 O O . GLY A 1 105 ? -13.876 -6.041 0.190 1.00 92.44 105 GLY A O 1
ATOM 848 N N . ILE A 1 106 ? -12.780 -4.219 0.944 1.00 93.38 106 ILE A N 1
ATOM 849 C CA . ILE A 1 106 ? -12.028 -4.953 1.973 1.00 93.38 106 ILE A CA 1
ATOM 850 C C . ILE A 1 106 ? -12.974 -5.533 3.033 1.00 93.38 106 ILE A C 1
ATOM 852 O O . ILE A 1 106 ? -14.008 -4.945 3.361 1.00 93.38 106 ILE A O 1
ATOM 856 N N . LYS A 1 107 ? -12.611 -6.679 3.609 1.00 92.56 107 LYS A N 1
ATOM 857 C CA . LYS A 1 107 ? -13.334 -7.280 4.738 1.00 92.56 107 LYS A CA 1
ATOM 858 C C . LYS A 1 107 ? -13.325 -6.387 5.973 1.00 92.56 107 LYS A C 1
ATOM 860 O O . LYS A 1 107 ? -12.452 -5.542 6.174 1.00 92.56 107 LYS A O 1
ATOM 865 N N . ASP A 1 108 ? -14.281 -6.648 6.858 1.00 91.06 108 ASP A N 1
ATOM 866 C CA . ASP A 1 108 ? -14.312 -6.042 8.181 1.00 91.06 108 ASP A CA 1
ATOM 867 C C . ASP A 1 108 ? -13.228 -6.636 9.090 1.00 91.06 108 ASP A C 1
ATOM 869 O O . ASP A 1 108 ? -13.465 -7.556 9.863 1.00 91.06 108 ASP A O 1
ATOM 873 N N . THR A 1 109 ? -12.014 -6.107 8.963 1.00 93.06 109 THR A N 1
ATOM 874 C CA . THR A 1 109 ? -10.863 -6.428 9.812 1.00 93.06 109 THR A CA 1
ATOM 875 C C . THR A 1 109 ? -10.267 -5.150 10.383 1.00 93.06 109 THR A C 1
ATOM 877 O O . THR A 1 109 ? -10.386 -4.085 9.776 1.00 93.06 109 THR A O 1
ATOM 880 N N . ASP A 1 110 ? -9.695 -5.222 11.579 1.00 93.25 110 ASP A N 1
ATOM 881 C CA . ASP A 1 110 ? -8.902 -4.122 12.137 1.00 93.25 110 ASP A CA 1
ATOM 882 C C . ASP A 1 110 ? -7.395 -4.327 11.929 1.00 93.25 110 ASP A C 1
ATOM 884 O O . ASP A 1 110 ? -6.625 -3.388 12.099 1.00 93.25 110 ASP A O 1
ATOM 888 N N . ASP A 1 111 ? -6.982 -5.524 11.508 1.00 93.69 111 ASP A N 1
ATOM 889 C CA . ASP A 1 111 ? -5.577 -5.890 11.372 1.00 93.69 111 ASP A CA 1
ATOM 890 C C . ASP A 1 111 ? -4.953 -5.269 10.120 1.00 93.69 111 ASP A C 1
ATOM 892 O O . ASP A 1 111 ? -5.408 -5.488 8.992 1.00 93.69 111 ASP A O 1
ATOM 896 N N . LEU A 1 112 ? -3.855 -4.549 10.333 1.00 95.25 112 LEU A N 1
ATOM 897 C CA . LEU A 1 112 ? -2.999 -3.986 9.299 1.00 95.25 112 LEU A CA 1
ATOM 898 C C . LEU A 1 112 ? -1.596 -4.583 9.402 1.00 95.25 112 LEU A C 1
ATOM 900 O O . LEU A 1 112 ? -1.093 -4.845 10.495 1.00 95.25 112 LEU A O 1
ATOM 904 N N . LEU A 1 113 ? -0.923 -4.719 8.263 1.00 95.19 113 LEU A N 1
ATOM 905 C CA . LEU A 1 113 ? 0.522 -4.924 8.218 1.00 95.19 113 LEU A CA 1
ATOM 906 C C . LEU A 1 113 ? 1.168 -3.698 7.577 1.00 95.19 113 LEU A C 1
ATOM 908 O O . LEU A 1 113 ? 1.099 -3.517 6.364 1.00 95.19 113 LEU A O 1
ATOM 912 N N . VAL A 1 114 ? 1.762 -2.835 8.391 1.00 94.44 114 VAL A N 1
ATOM 913 C CA . VAL A 1 114 ? 2.419 -1.611 7.923 1.00 94.44 114 VAL A CA 1
ATOM 914 C C . VAL A 1 114 ? 3.775 -1.982 7.337 1.00 94.44 114 VAL A C 1
ATOM 916 O O . VAL A 1 114 ? 4.513 -2.751 7.946 1.00 94.44 114 VAL A O 1
ATOM 919 N N . VAL A 1 115 ? 4.093 -1.455 6.156 1.00 92.88 115 VAL A N 1
ATOM 920 C CA . VAL A 1 115 ? 5.369 -1.664 5.465 1.00 92.88 115 VAL A CA 1
ATOM 921 C C . VAL A 1 115 ? 6.099 -0.329 5.424 1.00 92.88 115 VAL A C 1
ATOM 923 O O . VAL A 1 115 ? 5.645 0.610 4.773 1.00 92.88 115 VAL A O 1
ATOM 926 N N . MET A 1 116 ? 7.227 -0.243 6.120 1.00 89.88 116 MET A N 1
ATOM 927 C CA . MET A 1 116 ? 7.990 0.994 6.289 1.00 89.88 116 MET A CA 1
ATOM 928 C C . MET A 1 116 ? 9.401 0.812 5.762 1.00 89.88 116 MET A C 1
ATOM 930 O O . MET A 1 116 ? 9.977 -0.260 5.915 1.00 89.88 116 MET A O 1
ATOM 934 N N . ASN A 1 117 ? 9.984 1.857 5.183 1.00 88.38 117 ASN A N 1
ATOM 935 C CA . ASN A 1 117 ? 11.408 1.848 4.871 1.00 88.38 117 ASN A CA 1
ATOM 936 C C . ASN A 1 117 ? 12.237 1.858 6.170 1.00 88.38 117 ASN A C 1
ATOM 938 O O . ASN A 1 117 ? 11.954 2.656 7.064 1.00 88.38 117 ASN A O 1
ATOM 942 N N . ALA A 1 118 ? 13.258 1.002 6.260 1.00 87.75 118 ALA A N 1
ATOM 943 C CA . ALA A 1 118 ? 14.100 0.883 7.454 1.00 87.75 118 ALA A CA 1
ATOM 944 C C . ALA A 1 118 ? 14.890 2.172 7.768 1.00 87.75 118 ALA A C 1
ATOM 946 O O . ALA A 1 118 ? 15.136 2.477 8.933 1.00 87.75 118 ALA A O 1
ATOM 947 N N . ASP A 1 119 ? 15.217 2.969 6.746 1.00 83.00 119 ASP A N 1
ATOM 948 C CA . ASP A 1 119 ? 15.904 4.258 6.883 1.00 83.00 119 ASP A CA 1
ATOM 949 C C . ASP A 1 119 ? 14.938 5.444 7.098 1.00 83.00 119 ASP A C 1
ATOM 951 O O . ASP A 1 119 ? 15.368 6.601 7.145 1.00 83.00 119 ASP A O 1
ATOM 955 N N . GLY A 1 120 ? 13.626 5.199 7.178 1.00 79.69 120 GLY A N 1
ATOM 956 C CA . GLY A 1 120 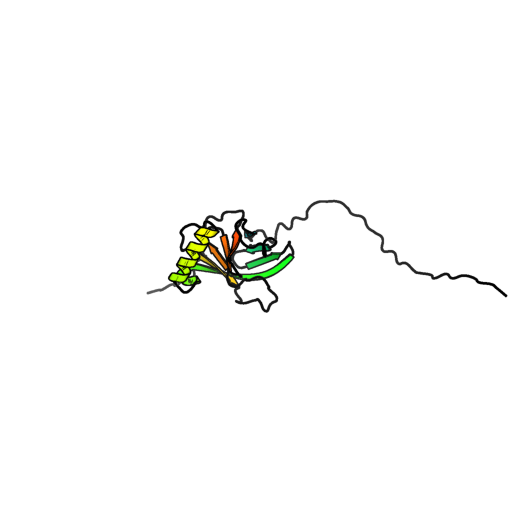? 12.612 6.254 7.193 1.00 79.69 120 GLY A CA 1
ATOM 957 C C . GLY A 1 120 ? 12.466 6.950 5.834 1.00 79.69 120 GLY A C 1
ATOM 958 O O . GLY A 1 120 ? 12.461 6.299 4.791 1.00 79.69 120 GLY A O 1
ATOM 959 N N . ASP A 1 121 ? 12.310 8.281 5.822 1.00 74.81 121 ASP A N 1
ATOM 960 C CA . ASP A 1 121 ? 12.050 9.012 4.576 1.00 74.81 121 ASP A CA 1
ATOM 961 C C . ASP A 1 121 ? 13.259 9.086 3.635 1.00 74.81 121 ASP A C 1
ATOM 963 O O . ASP A 1 121 ? 14.160 9.916 3.786 1.00 74.81 121 ASP A O 1
ATOM 967 N N . ILE A 1 122 ? 13.222 8.254 2.592 1.00 71.81 122 ILE A N 1
ATOM 968 C CA . ILE A 1 122 ? 14.241 8.190 1.541 1.00 71.81 122 ILE A CA 1
ATOM 969 C C . ILE A 1 122 ? 13.946 9.080 0.322 1.00 71.81 122 ILE A C 1
ATOM 971 O O . ILE A 1 122 ? 14.632 8.959 -0.695 1.00 71.81 122 ILE A O 1
AT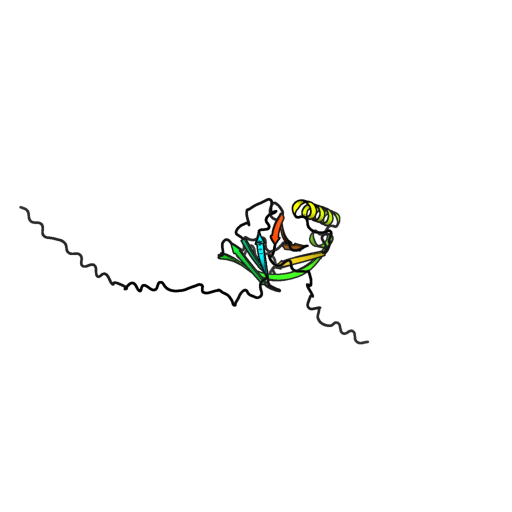OM 975 N N . SER A 1 123 ? 12.984 10.007 0.394 1.00 71.81 123 SER A N 1
ATOM 976 C CA . SER A 1 123 ? 12.675 10.945 -0.702 1.00 71.81 123 SER A CA 1
ATOM 977 C C . SER A 1 123 ? 13.915 11.705 -1.197 1.00 71.81 123 SER A C 1
ATOM 979 O O . SER A 1 123 ? 14.135 11.876 -2.398 1.00 71.81 123 SER A O 1
ATOM 981 N N . LYS A 1 124 ? 14.806 12.074 -0.269 1.00 68.94 124 LYS A N 1
ATOM 982 C CA . LYS A 1 124 ? 16.080 12.756 -0.554 1.00 68.94 124 LYS A CA 1
ATOM 983 C C . LYS A 1 124 ? 17.121 11.873 -1.249 1.00 68.94 124 LYS A C 1
ATOM 985 O O . LYS A 1 124 ? 18.053 12.408 -1.840 1.00 68.94 124 LYS A O 1
ATOM 990 N N . LYS A 1 125 ? 16.961 10.545 -1.222 1.00 69.81 125 LYS A N 1
ATOM 991 C CA . LYS A 1 125 ? 17.811 9.582 -1.947 1.00 69.81 125 LYS A CA 1
ATOM 992 C C . LYS A 1 125 ? 17.359 9.394 -3.408 1.00 69.81 125 LYS A C 1
ATOM 994 O O . LYS A 1 125 ? 17.807 8.469 -4.077 1.00 69.81 125 LYS A O 1
ATOM 999 N N . GLY A 1 126 ? 16.474 10.263 -3.910 1.00 70.38 126 GLY A N 1
ATOM 1000 C CA . GLY A 1 126 ? 15.985 10.248 -5.292 1.00 70.38 126 GLY A CA 1
ATOM 1001 C C . GLY A 1 126 ? 14.764 9.358 -5.512 1.00 70.38 126 GLY A C 1
ATOM 1002 O O . GLY A 1 126 ? 14.308 9.222 -6.647 1.00 70.38 126 GLY A O 1
ATOM 1003 N N . CYS A 1 127 ? 14.205 8.777 -4.447 1.00 77.25 127 CYS A N 1
ATOM 1004 C CA . CYS A 1 127 ? 13.018 7.960 -4.579 1.00 77.25 127 CYS A CA 1
ATOM 1005 C C . CYS A 1 127 ? 11.743 8.815 -4.628 1.00 77.25 127 CYS A C 1
ATOM 1007 O O . CYS A 1 127 ? 11.381 9.483 -3.663 1.00 77.25 127 CYS A O 1
ATOM 1009 N N . GLN A 1 128 ? 11.043 8.777 -5.763 1.00 72.44 128 GLN A N 1
ATOM 1010 C CA . GLN A 1 128 ? 9.822 9.566 -5.991 1.00 72.44 128 GLN A CA 1
ATOM 1011 C C . GLN A 1 128 ? 8.523 8.827 -5.627 1.00 72.44 128 GLN A C 1
ATOM 1013 O O . GLN A 1 128 ? 7.440 9.423 -5.637 1.00 72.44 128 GLN A O 1
ATOM 1018 N N . PHE A 1 129 ? 8.611 7.531 -5.320 1.00 81.75 129 PHE A N 1
ATOM 1019 C CA . PHE A 1 129 ? 7.472 6.741 -4.865 1.00 81.75 129 PHE A CA 1
ATOM 1020 C C . PHE A 1 129 ? 7.237 6.972 -3.358 1.00 81.75 129 PHE A C 1
ATOM 1022 O O . PHE A 1 129 ? 8.208 7.087 -2.609 1.00 81.75 129 PHE A O 1
ATOM 1029 N N . PRO A 1 130 ? 5.981 7.051 -2.884 1.00 75.81 130 PRO A N 1
ATOM 1030 C CA . PRO A 1 130 ? 5.666 7.313 -1.476 1.00 75.81 130 PRO A CA 1
ATOM 1031 C C . PRO A 1 130 ? 5.893 6.072 -0.585 1.00 75.81 130 PRO A C 1
ATOM 1033 O O . PRO A 1 130 ? 4.951 5.447 -0.115 1.00 75.81 130 PRO A O 1
ATOM 1036 N N . PHE A 1 131 ? 7.159 5.711 -0.355 1.00 71.94 131 PHE A N 1
ATOM 1037 C CA . PHE A 1 131 ? 7.564 4.496 0.374 1.00 71.94 131 PHE A CA 1
ATOM 1038 C C . PHE A 1 131 ? 7.228 4.464 1.860 1.00 71.94 131 PHE A C 1
ATOM 1040 O O . PHE A 1 131 ? 7.175 3.385 2.439 1.00 71.94 131 PHE A O 1
ATOM 1047 N N . ASN A 1 132 ? 7.085 5.618 2.501 1.00 71.19 132 ASN A N 1
ATOM 1048 C CA . ASN A 1 132 ? 7.122 5.671 3.965 1.00 71.19 132 ASN A CA 1
ATOM 1049 C C . ASN A 1 132 ? 5.767 5.396 4.613 1.00 71.19 132 ASN A C 1
ATOM 1051 O O . ASN A 1 132 ? 5.680 5.394 5.835 1.00 71.19 132 ASN A O 1
ATOM 1055 N N . ASP A 1 133 ? 4.717 5.242 3.809 1.00 77.25 133 ASP A N 1
ATOM 1056 C CA . ASP A 1 133 ? 3.347 5.216 4.304 1.00 77.25 133 ASP A CA 1
ATOM 1057 C C . ASP A 1 133 ? 2.511 4.197 3.526 1.00 77.25 133 ASP A C 1
ATOM 1059 O O . ASP A 1 133 ? 1.591 4.538 2.778 1.00 77.25 133 ASP A O 1
ATOM 1063 N N . MET A 1 134 ? 2.912 2.927 3.648 1.00 92.81 134 MET A N 1
ATOM 1064 C CA . MET A 1 134 ? 2.231 1.794 3.033 1.00 92.81 134 MET A CA 1
ATOM 1065 C C . MET A 1 134 ? 1.705 0.835 4.095 1.00 92.81 134 MET A C 1
ATOM 1067 O O . MET A 1 134 ? 2.358 0.577 5.106 1.00 92.81 134 MET A O 1
ATOM 1071 N N . PHE A 1 135 ? 0.551 0.235 3.835 1.00 95.50 135 PHE A N 1
ATOM 1072 C CA . PHE A 1 135 ? 0.011 -0.826 4.678 1.00 95.50 135 PHE A CA 1
ATOM 1073 C C . PHE A 1 135 ? -0.723 -1.864 3.843 1.00 95.50 135 PHE A C 1
ATOM 1075 O O . PHE A 1 135 ? -1.285 -1.561 2.792 1.00 95.50 135 PHE A O 1
ATOM 1082 N N . ILE A 1 136 ? -0.721 -3.101 4.325 1.00 95.62 136 ILE A N 1
ATOM 1083 C CA . ILE A 1 136 ? -1.400 -4.231 3.709 1.00 95.62 136 ILE A CA 1
ATOM 1084 C C . ILE A 1 136 ? -2.628 -4.591 4.544 1.00 95.62 136 ILE A C 1
ATOM 1086 O O . ILE A 1 136 ? -2.527 -4.741 5.763 1.00 95.62 136 ILE A O 1
ATOM 1090 N N . VAL A 1 137 ? -3.774 -4.759 3.884 1.00 95.31 137 VAL A N 1
ATOM 1091 C CA . VAL A 1 137 ? -5.019 -5.256 4.484 1.00 95.31 137 VAL A CA 1
ATOM 1092 C C . VAL A 1 137 ? -5.855 -5.995 3.444 1.00 95.31 137 VAL A C 1
ATOM 1094 O O . VAL A 1 137 ? -5.994 -5.545 2.311 1.00 95.31 137 VAL A O 1
ATOM 1097 N N . ASP A 1 138 ? -6.380 -7.161 3.828 1.00 92.12 138 ASP A N 1
ATOM 1098 C CA . ASP A 1 138 ? -7.236 -8.022 2.992 1.00 92.12 138 ASP A CA 1
ATOM 1099 C C . ASP A 1 138 ? -6.713 -8.247 1.554 1.00 92.12 138 ASP A C 1
ATOM 1101 O O . ASP A 1 138 ? -7.461 -8.216 0.581 1.00 92.12 138 ASP A O 1
ATOM 1105 N N . GLY A 1 139 ? -5.400 -8.464 1.413 1.00 90.94 139 GLY A N 1
ATOM 1106 C CA . GLY A 1 139 ? -4.757 -8.744 0.122 1.00 90.94 139 GLY A CA 1
ATOM 1107 C C . GLY A 1 139 ? -4.478 -7.517 -0.755 1.00 90.94 139 GLY A C 1
ATOM 1108 O O . GLY A 1 139 ? -3.985 -7.676 -1.871 1.00 90.94 139 GLY A O 1
ATOM 1109 N N . TYR A 1 140 ? -4.739 -6.311 -0.250 1.00 95.31 140 TYR A N 1
ATOM 1110 C CA . TYR A 1 140 ? -4.369 -5.048 -0.882 1.00 95.31 140 TYR A CA 1
ATOM 1111 C C . TYR A 1 140 ? -3.197 -4.404 -0.154 1.00 95.31 140 TYR A C 1
ATOM 1113 O O . TYR A 1 140 ? -3.167 -4.389 1.072 1.00 95.31 140 TYR A O 1
ATOM 1121 N N . LEU A 1 141 ? -2.269 -3.823 -0.909 1.00 96.06 141 LEU A N 1
ATOM 1122 C CA . LEU A 1 141 ? -1.258 -2.898 -0.417 1.00 96.06 141 LEU A CA 1
ATOM 1123 C C . LEU A 1 141 ? -1.691 -1.486 -0.781 1.00 96.06 141 LEU A C 1
ATOM 1125 O O . LEU A 1 141 ? -1.769 -1.151 -1.962 1.00 96.06 141 LEU A O 1
ATOM 1129 N N . PHE A 1 142 ? -1.946 -0.667 0.230 1.00 95.88 142 PHE A N 1
ATOM 1130 C CA . PHE A 1 142 ? -2.386 0.710 0.087 1.00 95.88 142 PHE A CA 1
ATOM 1131 C C . PHE A 1 142 ? -1.277 1.701 0.393 1.00 95.88 142 PHE A C 1
ATOM 1133 O O . PHE A 1 142 ? -0.414 1.450 1.230 1.00 95.88 142 PHE A O 1
ATOM 1140 N N . PHE A 1 143 ? -1.377 2.866 -0.234 1.00 94.00 143 PHE A N 1
ATOM 1141 C CA . PHE A 1 143 ? -0.709 4.092 0.187 1.00 94.00 143 PHE A CA 1
ATOM 1142 C C . PHE A 1 143 ? -1.586 5.295 -0.162 1.00 94.00 143 PHE A C 1
ATOM 1144 O O . PHE A 1 143 ? -2.470 5.213 -1.022 1.00 94.00 143 PHE A O 1
ATOM 1151 N N . TYR A 1 144 ? -1.346 6.427 0.498 1.00 90.88 144 TYR A N 1
ATOM 1152 C CA . TYR A 1 144 ? -2.101 7.652 0.255 1.00 90.88 144 TYR A CA 1
ATOM 1153 C C . TYR A 1 144 ? -1.269 8.686 -0.508 1.00 90.88 144 TYR A C 1
ATOM 1155 O O . TYR A 1 144 ? -0.214 9.123 -0.053 1.00 90.88 144 TYR A O 1
ATOM 1163 N N . LYS A 1 145 ? -1.771 9.135 -1.660 1.00 89.88 145 LYS A N 1
ATOM 1164 C CA . LYS A 1 145 ? -1.247 10.302 -2.382 1.00 89.88 145 LYS A CA 1
ATOM 1165 C C . LYS A 1 145 ? -2.358 10.933 -3.211 1.00 89.88 145 LYS A C 1
ATOM 1167 O O . LYS A 1 145 ? -2.686 10.442 -4.287 1.00 89.88 145 LYS A O 1
ATOM 1172 N N . ASN A 1 146 ? -2.925 12.025 -2.690 1.00 88.25 146 ASN A N 1
ATOM 1173 C CA . ASN A 1 146 ? -4.114 12.695 -3.239 1.00 88.25 146 ASN A CA 1
ATOM 1174 C C . ASN A 1 146 ? -5.324 11.753 -3.417 1.00 88.25 146 ASN A C 1
ATOM 1176 O O . ASN A 1 146 ? -6.134 11.947 -4.313 1.00 88.25 146 ASN A O 1
ATOM 1180 N N . GLY A 1 147 ? -5.423 10.726 -2.572 1.00 90.19 147 GLY A N 1
ATOM 1181 C CA . GLY A 1 147 ? -6.345 9.602 -2.724 1.00 90.19 147 GLY A CA 1
ATOM 1182 C C . GLY A 1 147 ? -5.641 8.291 -2.382 1.00 90.19 147 GLY A C 1
ATOM 1183 O O . GLY A 1 147 ? -4.407 8.239 -2.358 1.00 90.19 147 GLY A O 1
ATOM 1184 N N . TYR A 1 148 ? -6.411 7.246 -2.076 1.00 93.00 148 TYR A N 1
ATOM 1185 C CA . TYR A 1 148 ? -5.839 5.915 -1.889 1.00 93.00 148 TYR A CA 1
ATOM 1186 C C . TYR A 1 148 ? -5.526 5.279 -3.233 1.00 93.00 148 TYR A C 1
ATOM 1188 O O . TYR A 1 148 ? -6.348 5.283 -4.149 1.00 93.00 148 TYR A O 1
ATOM 1196 N N . HIS A 1 149 ? -4.334 4.705 -3.298 1.00 94.56 149 HIS A N 1
ATOM 1197 C CA . HIS A 1 149 ? -3.887 3.862 -4.389 1.00 94.56 149 HIS A CA 1
ATOM 1198 C C . HIS A 1 149 ? -3.616 2.475 -3.829 1.00 94.56 149 HIS A C 1
ATOM 1200 O O . HIS A 1 149 ? -3.105 2.347 -2.714 1.00 94.56 149 HIS A O 1
ATOM 1206 N N . ALA A 1 150 ? -3.946 1.452 -4.602 1.00 95.69 150 ALA A N 1
ATOM 1207 C CA . ALA A 1 150 ? -3.867 0.070 -4.182 1.00 95.69 150 ALA A CA 1
ATOM 1208 C C . ALA A 1 150 ? -3.123 -0.790 -5.200 1.00 95.69 150 ALA A C 1
ATOM 1210 O O . ALA A 1 150 ? -3.306 -0.669 -6.416 1.00 95.69 150 ALA A O 1
ATOM 1211 N N . PHE A 1 151 ? -2.330 -1.717 -4.684 1.00 95.75 151 PHE A N 1
ATOM 1212 C CA . PHE A 1 151 ? -1.789 -2.832 -5.436 1.00 95.75 151 PHE A CA 1
ATOM 1213 C C . PHE A 1 151 ? -2.341 -4.137 -4.870 1.00 95.75 151 PHE A C 1
ATOM 1215 O O . PHE A 1 151 ? -2.602 -4.245 -3.676 1.00 95.75 151 PHE A O 1
ATOM 1222 N N . MET A 1 152 ? -2.492 -5.140 -5.720 1.00 94.69 152 MET A N 1
ATOM 1223 C CA . MET A 1 152 ? -2.883 -6.494 -5.347 1.00 94.69 152 MET A CA 1
ATOM 1224 C C . MET A 1 152 ? -1.872 -7.488 -5.901 1.00 94.69 152 MET A C 1
ATOM 1226 O O . MET A 1 152 ? -1.164 -7.205 -6.867 1.00 94.69 152 MET A O 1
ATOM 1230 N N . THR A 1 153 ? -1.797 -8.660 -5.296 1.00 89.94 153 THR A N 1
ATOM 1231 C CA . THR A 1 153 ? -0.998 -9.770 -5.814 1.00 89.94 153 THR A CA 1
ATOM 1232 C C . THR A 1 153 ? -1.912 -10.817 -6.450 1.00 89.94 153 THR A C 1
ATOM 1234 O O . THR A 1 153 ? -3.045 -11.015 -6.007 1.00 89.94 153 THR A O 1
ATOM 1237 N N . ASP A 1 154 ? -1.428 -11.479 -7.504 1.00 73.94 154 ASP A N 1
ATOM 1238 C CA . ASP A 1 154 ? -2.154 -12.567 -8.176 1.00 73.94 154 ASP A CA 1
ATOM 1239 C C . ASP A 1 154 ? -2.337 -13.778 -7.246 1.00 73.94 154 ASP A C 1
ATOM 1241 O O . ASP A 1 154 ? -3.313 -14.522 -7.349 1.00 73.94 154 ASP A O 1
ATOM 1245 N N . ASN A 1 155 ? -1.431 -13.936 -6.280 1.00 62.44 155 ASN A N 1
ATOM 1246 C CA . ASN A 1 155 ? -1.572 -14.894 -5.199 1.00 62.44 155 ASN A CA 1
ATOM 1247 C C . ASN A 1 155 ? -2.317 -14.202 -4.065 1.00 62.44 155 ASN A C 1
ATOM 1249 O O . ASN A 1 155 ? -1.706 -13.435 -3.331 1.00 62.44 155 ASN A O 1
ATOM 1253 N N . LYS A 1 156 ? -3.615 -14.471 -3.880 1.00 52.66 156 LYS A N 1
ATOM 1254 C CA . LYS A 1 156 ? -4.291 -14.115 -2.622 1.00 52.66 156 LYS A CA 1
ATOM 1255 C C . LYS A 1 156 ? -3.512 -14.778 -1.488 1.00 52.66 156 LYS A C 1
ATOM 1257 O O . LYS A 1 156 ? -3.673 -15.971 -1.255 1.00 52.66 156 LYS A O 1
ATOM 1262 N N . ILE A 1 157 ? -2.621 -14.032 -0.841 1.00 51.88 157 ILE A N 1
ATOM 1263 C CA . ILE A 1 157 ? -1.890 -14.519 0.318 1.00 51.88 157 ILE A CA 1
ATOM 1264 C C . ILE A 1 157 ? -2.960 -14.742 1.381 1.00 51.88 157 ILE A C 1
ATOM 1266 O O . ILE A 1 157 ? -3.511 -13.790 1.932 1.00 51.88 157 ILE A O 1
ATOM 1270 N N . GLU A 1 158 ? -3.313 -16.005 1.625 1.00 41.16 158 GLU A N 1
ATOM 1271 C CA . GLU A 1 158 ? -3.910 -16.380 2.899 1.00 41.16 158 GLU A CA 1
ATOM 1272 C C . GLU A 1 158 ? -2.954 -15.851 3.966 1.00 41.16 158 GLU A C 1
ATOM 1274 O O . GLU A 1 158 ? -1.766 -16.170 3.929 1.00 41.16 158 GLU A O 1
ATOM 1279 N N . ASN A 1 159 ? -3.446 -14.967 4.837 1.00 40.69 159 ASN A N 1
ATOM 1280 C CA . ASN A 1 159 ? -2.681 -14.202 5.826 1.00 40.69 159 ASN A CA 1
ATOM 1281 C C . ASN A 1 159 ? -2.025 -15.083 6.916 1.00 40.69 159 ASN A C 1
ATOM 1283 O O . ASN A 1 159 ? -2.107 -14.777 8.101 1.00 40.69 159 ASN A O 1
ATOM 1287 N N . ASN A 1 160 ? -1.326 -16.154 6.554 1.00 37.97 160 ASN A N 1
ATOM 1288 C CA . ASN A 1 160 ? -0.463 -16.924 7.439 1.00 37.97 160 ASN A CA 1
ATOM 1289 C C . ASN A 1 160 ? 0.910 -16.244 7.532 1.00 37.97 160 ASN A C 1
ATOM 1291 O O . ASN A 1 160 ? 1.957 -16.841 7.281 1.00 37.97 160 ASN A O 1
ATOM 1295 N N . PHE A 1 161 ? 0.904 -14.960 7.892 1.00 47.09 161 PHE A N 1
ATOM 1296 C CA . PHE A 1 161 ? 2.110 -14.251 8.298 1.00 47.09 161 PHE A CA 1
ATOM 1297 C C . PHE A 1 161 ? 2.430 -14.660 9.731 1.00 47.09 161 PHE A C 1
ATOM 1299 O O . PHE A 1 161 ? 1.885 -14.114 10.695 1.00 47.09 161 PHE A O 1
ATOM 1306 N N . THR A 1 162 ? 3.305 -15.655 9.857 1.00 31.48 162 THR A N 1
ATOM 1307 C CA . THR A 1 162 ? 3.902 -16.037 11.137 1.00 31.48 162 THR A CA 1
ATOM 1308 C C . THR A 1 162 ? 5.163 -15.191 11.311 1.00 31.48 162 THR A C 1
ATOM 1310 O O . THR A 1 162 ? 6.133 -15.424 10.590 1.00 31.48 162 THR A O 1
ATOM 1313 N N . PRO A 1 163 ? 5.184 -14.195 12.212 1.00 37.69 163 PRO A N 1
ATOM 1314 C CA . PRO A 1 163 ? 6.412 -13.475 12.514 1.00 37.69 163 PRO A CA 1
ATOM 1315 C C . PRO A 1 163 ? 7.413 -14.456 13.126 1.00 37.69 163 PRO A C 1
ATOM 1317 O O . PRO A 1 163 ? 7.033 -15.288 13.957 1.00 37.69 163 PRO A O 1
ATOM 1320 N N . LYS A 1 164 ? 8.700 -14.338 12.788 1.00 34.34 164 LYS A N 1
ATOM 1321 C CA . LYS A 1 164 ? 9.742 -14.888 13.662 1.00 34.34 164 LYS A CA 1
ATOM 1322 C C . LYS A 1 164 ? 9.713 -14.080 14.955 1.00 34.34 164 LYS A C 1
ATOM 1324 O O . LYS A 1 164 ? 10.127 -12.927 14.985 1.00 34.34 164 LYS A O 1
ATOM 1329 N N . ASN A 1 165 ? 9.148 -14.685 15.993 1.00 38.84 165 ASN A N 1
ATOM 1330 C CA . ASN A 1 165 ? 9.063 -14.113 17.324 1.00 38.84 165 ASN A CA 1
ATOM 1331 C C . ASN A 1 165 ? 10.475 -13.793 17.841 1.00 38.84 165 ASN A C 1
ATOM 1333 O O . ASN A 1 165 ? 11.339 -14.667 17.892 1.00 38.84 165 ASN A O 1
ATOM 1337 N N . THR A 1 166 ? 10.664 -12.518 18.167 1.00 37.44 166 THR A N 1
ATOM 1338 C CA . THR A 1 166 ? 11.221 -11.991 19.415 1.00 37.44 166 THR A CA 1
ATOM 1339 C C . THR A 1 166 ? 12.164 -12.926 20.169 1.00 37.44 166 THR A C 1
ATOM 1341 O O . THR A 1 166 ? 11.761 -13.957 20.708 1.00 37.44 166 THR A O 1
ATOM 1344 N N . ALA A 1 167 ? 13.425 -12.507 20.249 1.00 38.09 167 ALA A N 1
ATOM 1345 C CA . ALA A 1 167 ? 14.417 -13.094 21.128 1.00 38.09 167 ALA A CA 1
ATOM 1346 C C . ALA A 1 167 ? 13.881 -13.211 22.569 1.00 38.09 167 ALA A C 1
ATOM 1348 O O . ALA A 1 167 ? 13.397 -12.247 23.156 1.00 38.09 167 ALA A O 1
ATOM 1349 N N . LEU A 1 168 ? 13.975 -14.439 23.077 1.00 36.50 168 LEU A N 1
ATOM 1350 C CA . LEU A 1 168 ? 13.912 -14.900 24.463 1.00 36.50 168 LEU A CA 1
ATOM 1351 C C . LEU A 1 168 ? 14.050 -13.800 25.535 1.00 36.50 168 LEU A C 1
ATOM 1353 O O . LEU A 1 168 ? 15.157 -13.376 25.855 1.00 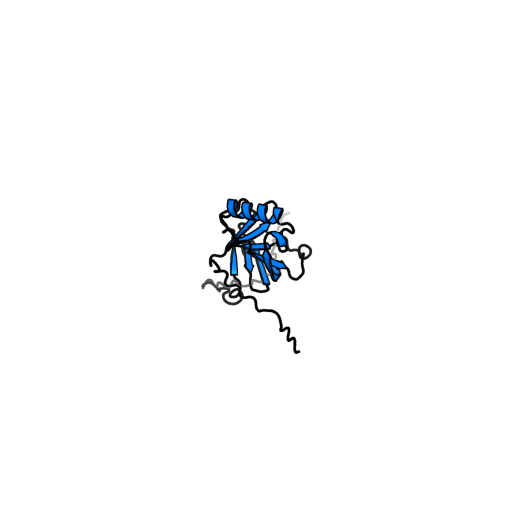36.50 168 LEU A O 1
ATOM 1357 N N . HIS A 1 169 ? 12.944 -13.465 26.202 1.00 37.66 169 HIS A N 1
ATOM 1358 C CA . HIS A 1 169 ? 13.005 -13.195 27.636 1.00 37.66 169 HIS A CA 1
ATOM 1359 C C . HIS A 1 169 ? 13.029 -14.549 28.351 1.00 37.66 169 HIS A C 1
ATOM 1361 O O . HIS A 1 169 ? 12.006 -15.218 28.476 1.00 37.66 169 HIS A O 1
ATOM 1367 N N . GLN A 1 170 ? 14.214 -14.973 28.787 1.00 37.00 170 GLN A N 1
ATOM 1368 C CA . GLN A 1 170 ? 14.320 -15.867 29.934 1.00 37.00 170 GLN A CA 1
ATOM 1369 C C . GLN A 1 170 ? 14.301 -14.986 31.182 1.00 37.00 170 GLN A C 1
ATOM 1371 O O . GLN A 1 170 ? 15.311 -14.389 31.545 1.00 37.00 170 GLN A O 1
ATOM 1376 N N . GLU A 1 171 ? 13.138 -14.888 31.818 1.00 40.78 171 GLU A N 1
ATOM 1377 C CA . GLU A 1 171 ? 13.096 -14.699 33.263 1.00 40.78 171 GLU A CA 1
ATOM 1378 C C . GLU A 1 171 ? 13.481 -16.042 33.892 1.00 40.78 171 GLU A C 1
ATOM 1380 O O . GLU A 1 171 ? 12.822 -17.061 33.675 1.00 40.78 171 GLU A O 1
ATOM 1385 N N . SER A 1 172 ? 14.584 -16.058 34.633 1.00 46.53 172 SER A N 1
ATOM 1386 C CA . SER A 1 172 ? 14.872 -17.103 35.609 1.00 46.53 172 SER A CA 1
ATOM 1387 C C . SER A 1 172 ? 14.670 -16.507 36.996 1.00 46.53 172 SER A C 1
ATOM 1389 O O . SER A 1 172 ? 15.319 -15.512 37.327 1.00 46.53 172 SER A O 1
ATOM 1391 N N . ASN A 1 173 ? 13.744 -17.128 37.731 1.00 42.16 173 ASN A N 1
ATOM 1392 C CA . ASN A 1 173 ? 13.486 -16.971 39.165 1.00 42.16 173 ASN A CA 1
ATOM 1393 C C . ASN A 1 173 ? 14.756 -16.946 40.021 1.00 42.16 173 ASN A C 1
ATOM 1395 O O . ASN A 1 173 ? 15.696 -17.707 39.690 1.00 42.16 173 ASN A O 1
#

Nearest PDB structures (foldseek):
  4v0n-assembly3_B  TM=2.640E-01  e=1.170E+00  Chlamydomonas reinhardtii
  6vnw-assembly1_C  TM=2.472E-01  e=9.890E-01  Bos taurus
  6voa-assembly1_C  TM=2.472E-01  e=9.890E-01  Bos taurus
  6vbu-assembly1_7  TM=2.256E-01  e=7.062E-01  Bos taurus
  6vbv-assembly1_7  TM=2.472E-01  e=1.238E+00  Bos taurus

Radius of gyration: 26.45 Å; Cα contacts (8 Å, |Δi|>4): 237; chains: 1; bounding box: 59×48×108 Å